Protein AF-A0A376M2U6-F1 (afdb_monomer)

Radius of gyration: 15.65 Å; Cα contacts (8 Å, |Δi|>4): 178; chains: 1; bounding box: 46×41×31 Å

Organism: Escherichia coli (NCBI:txid562)

Secondary structure (DSSP, 8-state):
--------S--TTPPPSSHHHHHHHHT-TTEEEEEEEEES--SSSS-S-EEEEEEEE-EEETTEEE--EEEPPPEE--HHHHHHHHHHHHH-TTS-EEEEEE-HHHHHHHHTT----GGGG--PPPP-

Mean predicted aligned error: 9.22 Å

Solvent-accessible surface area (backbone atoms only — not comparable to full-atom values): 7752 Å² total; per-residue (Å²): 133,88,84,76,80,82,69,75,93,62,61,94,32,62,64,64,93,42,72,67,58,41,49,56,62,68,56,34,88,46,44,64,36,37,38,40,38,36,27,56,76,93,79,66,86,64,81,74,36,45,27,39,41,37,39,30,27,60,46,77,53,95,94,38,81,45,70,56,74,48,54,43,42,72,38,68,49,44,76,67,56,51,52,49,59,66,42,50,64,74,70,32,78,90,37,55,73,44,48,30,72,30,54,55,70,57,39,49,34,55,73,72,69,48,91,72,67,73,74,72,71,67,54,68,56,75,86,131

pLDDT: mean 76.91, std 17.47, range [33.5, 94.44]

Nearest PDB structures (foldseek):
  8igd-assembly1_A  TM=4.213E-01  e=6.889E-01  Arabidopsis thaliana
  8s9i-assembly1_A  TM=2.454E-01  e=1.499E+00  Tequatrovirus
  6njs-assembly1_A  TM=2.752E-01  e=1.943E+00  Homo sapiens
  5ux0-assembly2_D  TM=2.341E-01  e=1.943E+00  Marinitoga piezophila
  2z6k-assembly1_A  TM=3.043E-01  e=5.478E+00  Homo sapiens

Foldseek 3Di:
DDPDDPDPPPDQQEDDPDLVVVLCVLQDPQFQAKEKEWEDDPPDDQPDIKIWMWTFGWDADPNDTDTDIGIRAIDRDDPVVVVSLVCSCVSHVPHHYAYAYDYPVRVVCVNVVHDDDPVNRPDGDDDD

Structure (mmCIF, N/CA/C/O backbone):
data_AF-A0A376M2U6-F1
#
_entry.id   AF-A0A376M2U6-F1
#
loop_
_atom_site.group_PDB
_atom_site.id
_atom_site.type_symbol
_atom_site.label_atom_id
_atom_site.label_alt_id
_atom_site.label_comp_id
_atom_site.label_asym_id
_atom_site.label_entity_id
_atom_site.label_seq_id
_atom_site.pdbx_PDB_ins_code
_atom_site.Cartn_x
_atom_site.Cartn_y
_atom_site.Cartn_z
_atom_site.occupancy
_atom_site.B_iso_or_equiv
_atom_site.auth_seq_id
_atom_site.auth_comp_id
_atom_site.auth_asym_id
_atom_site.auth_atom_id
_atom_site.pdbx_PDB_model_num
ATOM 1 N N . MET A 1 1 ? -28.945 27.676 1.640 1.00 33.50 1 MET A N 1
ATOM 2 C CA . MET A 1 1 ? -27.515 27.669 2.020 1.00 33.50 1 MET A CA 1
ATOM 3 C C . MET A 1 1 ? -26.798 2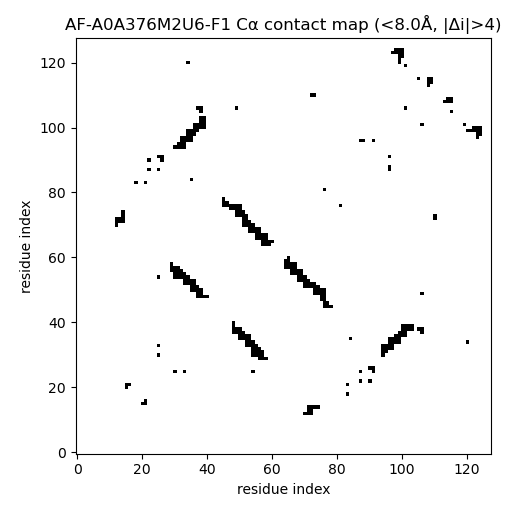6.708 1.088 1.00 33.50 1 MET A C 1
ATOM 5 O O . MET A 1 1 ? -27.065 25.517 1.146 1.00 33.50 1 MET A O 1
ATOM 9 N N . ASN A 1 2 ? -25.979 27.228 0.171 1.00 38.69 2 ASN A N 1
ATOM 10 C CA . ASN A 1 2 ? -25.240 26.421 -0.803 1.00 38.69 2 ASN A CA 1
ATOM 11 C C . ASN A 1 2 ? -24.005 25.825 -0.122 1.00 38.69 2 ASN A C 1
ATOM 13 O O . ASN A 1 2 ? -22.983 26.491 0.020 1.00 38.69 2 ASN A O 1
ATOM 17 N N . GLY A 1 3 ? -24.123 24.582 0.341 1.00 39.34 3 GLY A N 1
ATOM 18 C CA . GLY A 1 3 ? -23.020 23.823 0.920 1.00 39.34 3 GLY A CA 1
ATOM 19 C C . GLY A 1 3 ? -22.066 23.328 -0.162 1.00 39.34 3 GLY A C 1
ATOM 20 O O . GLY A 1 3 ? -22.118 22.165 -0.541 1.00 39.34 3 GLY A O 1
ATOM 21 N N . SER A 1 4 ? -21.193 24.198 -0.669 1.00 42.84 4 SER A N 1
ATOM 22 C CA . SER A 1 4 ? -20.026 23.758 -1.435 1.00 42.84 4 SER A CA 1
ATOM 23 C C . SER A 1 4 ? -18.830 23.663 -0.492 1.00 42.84 4 SER A C 1
ATOM 25 O O . SER A 1 4 ? -18.180 24.666 -0.192 1.00 42.84 4 SER A O 1
ATOM 27 N N . VAL A 1 5 ? -18.533 22.454 -0.020 1.00 39.88 5 VAL A N 1
ATOM 28 C CA . VAL A 1 5 ? -17.240 22.166 0.604 1.00 39.88 5 VAL A CA 1
ATOM 29 C C . VAL A 1 5 ? -16.213 22.110 -0.523 1.00 39.88 5 VAL A C 1
ATOM 31 O O . VAL A 1 5 ? -16.239 21.202 -1.353 1.00 39.88 5 VAL A O 1
ATOM 34 N N . ARG A 1 6 ? -15.322 23.105 -0.590 1.00 36.41 6 ARG A N 1
ATOM 35 C CA . ARG A 1 6 ? -14.140 23.038 -1.455 1.00 36.41 6 ARG A CA 1
ATOM 36 C C . ARG A 1 6 ? -13.165 22.033 -0.846 1.00 36.41 6 ARG A C 1
ATOM 38 O O . ARG A 1 6 ? -12.325 22.401 -0.032 1.00 36.41 6 ARG A O 1
ATOM 45 N N . TYR A 1 7 ? -13.285 20.766 -1.229 1.00 34.72 7 TYR A N 1
ATOM 46 C CA . TYR A 1 7 ? -12.170 19.838 -1.082 1.00 34.72 7 TYR A CA 1
ATOM 47 C C . TYR A 1 7 ? -11.033 20.318 -1.999 1.00 34.72 7 TYR A C 1
ATOM 49 O O . TYR A 1 7 ? -11.314 20.738 -3.127 1.00 34.72 7 TYR A O 1
ATOM 57 N N . PRO A 1 8 ? -9.762 20.297 -1.558 1.00 39.41 8 PRO A N 1
ATOM 58 C CA . PRO A 1 8 ? -8.653 20.476 -2.481 1.00 39.41 8 PRO A CA 1
ATOM 59 C C . PRO A 1 8 ? -8.805 19.455 -3.613 1.00 39.41 8 PRO A C 1
ATOM 61 O O . PRO A 1 8 ? -9.077 18.285 -3.352 1.00 39.41 8 PRO A O 1
ATOM 64 N N . LEU A 1 9 ? -8.651 19.909 -4.857 1.00 34.69 9 LEU A N 1
ATOM 65 C CA . LEU A 1 9 ? -8.651 19.094 -6.075 1.00 34.69 9 LEU A CA 1
ATOM 66 C C . LEU A 1 9 ? -7.404 18.185 -6.132 1.00 34.69 9 LEU A C 1
ATOM 68 O O . LEU A 1 9 ? -6.611 18.271 -7.060 1.00 34.69 9 LEU A O 1
ATOM 72 N N . CYS A 1 10 ? -7.200 17.328 -5.136 1.00 37.97 10 CYS A N 1
ATOM 73 C CA . CYS A 1 10 ? -6.479 16.075 -5.324 1.00 37.97 10 CYS A CA 1
ATOM 74 C C . CYS A 1 10 ? -7.559 15.036 -5.593 1.00 37.97 10 CYS A C 1
ATOM 76 O O . CYS A 1 10 ? -8.476 14.878 -4.780 1.00 37.97 10 CYS A O 1
ATOM 78 N N . ARG A 1 11 ? -7.521 14.377 -6.754 1.00 40.56 11 ARG A N 1
ATOM 79 C CA . ARG A 1 11 ? -8.467 13.292 -7.013 1.00 40.56 11 ARG A CA 1
ATOM 80 C C . ARG A 1 11 ? -8.231 12.242 -5.922 1.00 40.56 11 ARG A C 1
ATOM 82 O O . ARG A 1 11 ? -7.072 11.995 -5.585 1.00 40.56 11 ARG A O 1
ATOM 89 N N . PRO A 1 12 ? -9.278 11.659 -5.315 1.00 41.12 12 PRO A N 1
ATOM 90 C CA . PRO A 1 12 ? -9.092 10.589 -4.348 1.00 41.12 12 PRO A CA 1
ATOM 91 C C . PRO A 1 12 ? -8.199 9.514 -4.975 1.00 41.12 12 PRO A C 1
ATOM 93 O O . PRO A 1 12 ? -8.565 8.924 -5.988 1.00 41.12 12 PRO A O 1
ATOM 96 N N . GLY A 1 13 ? -7.007 9.334 -4.409 1.00 53.84 13 GLY A N 1
ATOM 97 C CA . GLY A 1 13 ? -5.981 8.454 -4.951 1.00 53.84 13 GLY A CA 1
ATOM 98 C C . GLY A 1 13 ? -4.675 9.158 -5.306 1.00 53.84 13 GLY A C 1
ATOM 99 O O . GLY A 1 13 ? -3.653 8.527 -5.135 1.00 53.84 13 GLY A O 1
ATOM 100 N N . ASP A 1 14 ? -4.623 10.422 -5.726 1.00 66.38 14 ASP A N 1
ATOM 101 C CA . ASP A 1 14 ? -3.353 10.997 -6.213 1.00 66.38 14 ASP A CA 1
ATOM 102 C C . ASP A 1 14 ? -2.218 10.906 -5.172 1.00 66.38 14 ASP A C 1
ATOM 104 O O . ASP A 1 14 ? -2.423 11.104 -3.968 1.00 66.38 14 ASP A O 1
ATOM 108 N N . TRP A 1 15 ? -1.009 10.580 -5.643 1.00 80.75 15 TRP A N 1
ATOM 109 C CA . TRP A 1 15 ? 0.165 10.520 -4.777 1.00 80.75 15 TRP A CA 1
ATOM 110 C C . TRP A 1 15 ? 0.416 11.894 -4.142 1.00 80.75 15 TRP A C 1
ATOM 112 O O . TRP A 1 15 ? 0.317 12.906 -4.843 1.00 80.75 15 TRP A O 1
ATOM 122 N N . PRO A 1 16 ? 0.745 11.973 -2.841 1.00 87.44 16 PRO A N 1
ATOM 123 C CA . PRO A 1 16 ? 0.973 13.254 -2.187 1.00 87.44 16 PRO A CA 1
ATOM 124 C C . PRO A 1 16 ? 2.091 14.041 -2.871 1.00 87.44 16 PRO A C 1
ATOM 126 O O . PRO A 1 16 ? 3.136 13.486 -3.194 1.00 87.44 16 PRO A O 1
ATOM 129 N N . VAL A 1 17 ? 1.876 15.344 -3.067 1.00 86.06 17 VAL A N 1
ATOM 130 C CA . VAL A 1 17 ? 2.843 16.232 -3.742 1.00 86.06 17 VAL A CA 1
ATOM 131 C C . VAL A 1 17 ? 4.066 16.515 -2.864 1.00 86.06 17 VAL A C 1
ATOM 133 O O . VAL A 1 17 ? 5.128 16.841 -3.379 1.00 86.06 17 VAL A O 1
ATOM 136 N N . THR A 1 18 ? 3.929 16.399 -1.539 1.00 88.62 18 THR A N 1
ATOM 137 C CA . THR A 1 18 ? 5.009 16.663 -0.581 1.00 88.62 18 THR A CA 1
ATOM 138 C C . THR A 1 18 ? 5.160 15.532 0.427 1.00 88.62 18 THR A C 1
ATOM 140 O O . THR A 1 18 ? 4.187 14.865 0.799 1.00 88.62 18 THR A O 1
ATOM 143 N N . GLN A 1 19 ? 6.382 15.379 0.938 1.00 87.94 19 GLN A N 1
ATOM 144 C CA . GLN A 1 19 ? 6.701 14.437 2.008 1.00 87.94 19 GLN A CA 1
ATOM 145 C C . GLN A 1 19 ? 5.859 14.690 3.268 1.00 87.94 19 GLN A C 1
ATOM 147 O O . GLN A 1 19 ? 5.399 13.751 3.906 1.00 87.94 19 GLN A O 1
ATOM 152 N N . GLU A 1 20 ? 5.594 15.949 3.614 1.00 88.94 20 GLU A N 1
ATOM 153 C CA . GLU A 1 20 ? 4.769 16.322 4.773 1.00 88.94 20 GLU A CA 1
ATOM 154 C C . GLU A 1 20 ? 3.314 15.862 4.612 1.00 88.94 20 GLU A C 1
ATOM 156 O O . GLU A 1 20 ? 2.708 15.338 5.551 1.00 88.94 20 GLU A O 1
ATOM 161 N N . ALA A 1 21 ? 2.749 16.020 3.410 1.00 90.19 21 ALA A N 1
ATOM 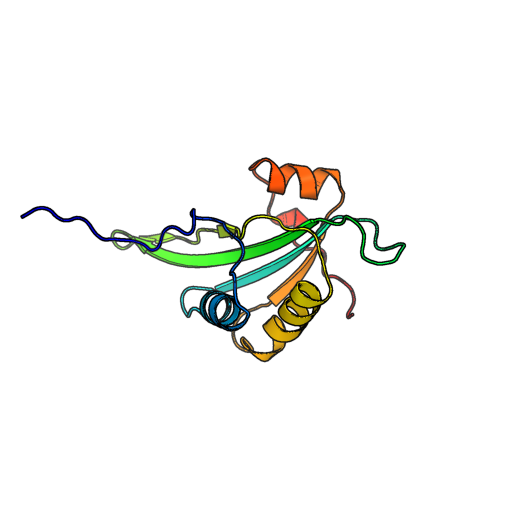162 C CA . ALA A 1 21 ? 1.408 15.541 3.101 1.00 90.19 21 ALA A CA 1
ATOM 163 C C . ALA A 1 21 ? 1.342 14.010 3.162 1.00 90.19 21 ALA A C 1
ATOM 165 O O . ALA A 1 21 ? 0.372 13.466 3.694 1.00 90.19 21 ALA A O 1
ATOM 166 N N . PHE A 1 22 ? 2.386 13.333 2.679 1.00 90.62 22 PHE A N 1
ATOM 167 C CA . PHE A 1 22 ? 2.538 11.889 2.814 1.00 90.62 22 PHE A CA 1
ATOM 168 C C . PHE A 1 22 ? 2.599 11.467 4.289 1.00 90.62 22 PHE A C 1
ATOM 170 O O . PHE A 1 22 ? 1.769 10.667 4.714 1.00 90.62 22 PHE A O 1
ATOM 177 N N . CYS A 1 23 ? 3.472 12.068 5.105 1.00 88.44 23 CYS A N 1
ATOM 178 C CA . CYS A 1 23 ? 3.558 11.800 6.545 1.00 88.44 23 CYS A CA 1
ATOM 179 C C . CYS A 1 23 ? 2.205 11.948 7.241 1.00 88.44 23 CYS A C 1
ATOM 181 O O . CYS A 1 23 ? 1.803 11.074 7.999 1.00 88.44 23 CYS A O 1
ATOM 183 N N . ARG A 1 24 ? 1.462 13.022 6.950 1.00 89.19 24 ARG A N 1
ATOM 184 C CA . ARG A 1 24 ? 0.142 13.253 7.550 1.00 89.19 24 ARG A CA 1
ATOM 185 C C . ARG A 1 24 ? -0.862 12.145 7.219 1.00 89.19 24 ARG A C 1
ATOM 187 O O . ARG A 1 24 ? -1.695 11.814 8.057 1.00 89.19 24 ARG A O 1
ATOM 194 N N . ILE A 1 25 ? -0.802 11.591 6.008 1.00 90.44 25 ILE A N 1
ATOM 195 C CA . ILE A 1 25 ? -1.663 10.477 5.590 1.00 90.44 25 ILE A CA 1
ATOM 196 C C . ILE A 1 25 ? -1.277 9.194 6.331 1.00 90.44 25 ILE A C 1
ATOM 198 O O . ILE A 1 25 ? -2.156 8.496 6.830 1.00 90.44 25 ILE A O 1
ATOM 202 N N . ILE A 1 26 ? 0.021 8.898 6.415 1.00 90.44 26 ILE A N 1
ATOM 203 C CA . ILE A 1 26 ? 0.567 7.693 7.052 1.00 90.44 26 ILE A CA 1
ATOM 204 C C . ILE A 1 26 ? 0.330 7.696 8.568 1.00 90.44 26 ILE A C 1
ATOM 206 O O . ILE A 1 26 ? -0.131 6.698 9.116 1.00 90.44 26 ILE A O 1
ATOM 210 N N . SER A 1 27 ? 0.553 8.828 9.232 1.00 88.62 27 SER A N 1
ATOM 211 C CA . SER A 1 27 ? 0.405 8.987 10.684 1.00 88.62 27 SER A CA 1
ATOM 212 C C . SER A 1 27 ? -1.041 9.216 11.144 1.00 88.62 27 SER A C 1
ATOM 214 O O . SER A 1 27 ? -1.269 9.595 12.292 1.00 88.62 27 SER A O 1
ATOM 216 N N . SER A 1 28 ? -2.037 9.042 10.271 1.00 89.88 28 SER A N 1
ATOM 217 C CA . SER A 1 28 ? -3.440 9.176 10.667 1.00 89.88 28 SER A CA 1
ATOM 218 C C . SER A 1 28 ? -3.807 8.126 11.720 1.00 89.88 28 SER A C 1
ATOM 220 O O . SER A 1 28 ? -3.608 6.936 11.492 1.00 89.88 28 SER A O 1
ATOM 222 N N . GLY A 1 29 ? -4.415 8.553 12.833 1.00 87.19 29 GLY A N 1
ATOM 223 C CA . GLY A 1 29 ? -4.892 7.647 13.891 1.00 87.19 29 GLY A CA 1
ATOM 224 C C . GLY A 1 29 ? -6.006 6.687 13.454 1.00 87.19 29 GLY A C 1
ATOM 225 O O . GLY A 1 29 ? -6.312 5.734 14.163 1.00 87.19 29 GLY A O 1
ATOM 226 N N . GLU A 1 30 ? -6.588 6.907 12.273 1.00 90.62 30 GLU A N 1
ATOM 227 C CA . GLU A 1 30 ? -7.546 5.985 11.659 1.00 90.62 30 GLU A CA 1
ATOM 228 C C . GLU A 1 30 ? -6.849 4.751 11.065 1.00 90.62 30 GLU A C 1
ATOM 230 O O . GLU A 1 30 ? -7.486 3.712 10.890 1.00 90.62 30 GLU A O 1
ATOM 235 N N . ASN A 1 31 ? -5.560 4.849 10.721 1.00 92.81 31 ASN A N 1
ATOM 236 C CA . ASN A 1 31 ? -4.804 3.758 10.117 1.00 92.81 31 ASN A CA 1
ATOM 237 C C . ASN A 1 31 ? -4.498 2.679 11.164 1.00 92.81 31 ASN A C 1
ATOM 239 O O . ASN A 1 31 ? -3.967 2.960 12.234 1.00 92.81 31 ASN A O 1
ATOM 243 N N . VAL A 1 32 ? -4.792 1.425 10.824 1.00 93.12 32 VAL A N 1
ATOM 244 C CA . VAL A 1 32 ? -4.534 0.257 11.684 1.00 93.12 32 VAL A CA 1
ATOM 245 C C . VAL A 1 32 ? -3.523 -0.724 11.090 1.00 93.12 32 VAL A C 1
ATOM 247 O O . VAL A 1 32 ? -3.067 -1.619 11.793 1.00 93.12 32 VAL A O 1
ATOM 250 N N . ASP A 1 33 ? -3.206 -0.600 9.800 1.00 91.81 33 ASP A N 1
ATOM 251 C CA . ASP A 1 33 ? -2.186 -1.385 9.092 1.00 91.81 33 ASP A CA 1
ATOM 252 C C . ASP A 1 33 ? -1.829 -0.665 7.784 1.00 91.81 33 ASP A C 1
ATOM 254 O O . ASP A 1 33 ? -2.711 -0.145 7.087 1.00 91.81 33 ASP A O 1
ATOM 258 N N . ILE A 1 34 ? -0.540 -0.632 7.458 1.00 92.44 34 ILE A N 1
ATOM 259 C CA . ILE A 1 34 ? 0.006 0.041 6.279 1.00 92.44 34 ILE A CA 1
ATOM 260 C C . ILE A 1 34 ? 0.786 -0.980 5.460 1.00 92.44 34 ILE A C 1
ATOM 262 O O . ILE A 1 34 ? 1.699 -1.633 5.963 1.00 92.44 34 ILE A O 1
ATOM 266 N N . ILE A 1 35 ? 0.448 -1.100 4.178 1.00 91.75 35 ILE A N 1
ATOM 267 C CA . ILE A 1 35 ? 1.131 -1.995 3.246 1.00 91.75 35 ILE A CA 1
ATOM 268 C C . ILE A 1 35 ? 1.801 -1.154 2.170 1.00 91.75 35 ILE A C 1
ATOM 270 O O . ILE A 1 35 ? 1.133 -0.523 1.355 1.00 91.75 35 ILE A O 1
ATOM 274 N N . LEU A 1 36 ? 3.125 -1.182 2.156 1.00 90.75 36 LEU A N 1
ATOM 275 C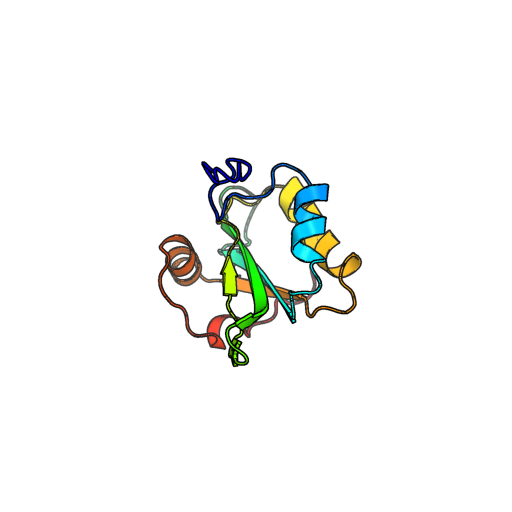 CA . LEU A 1 36 ? 3.954 -0.665 1.078 1.00 90.75 36 LEU A CA 1
ATOM 276 C C . LEU A 1 36 ? 4.163 -1.799 0.077 1.00 90.75 36 LEU A C 1
ATOM 278 O O . LEU A 1 36 ? 4.630 -2.874 0.459 1.00 90.75 36 LEU A O 1
ATOM 282 N N . TRP A 1 37 ? 3.807 -1.592 -1.187 1.00 88.62 37 TRP A N 1
ATOM 283 C CA . TRP A 1 37 ? 3.994 -2.605 -2.223 1.00 88.62 37 TRP A CA 1
ATOM 284 C C . TRP A 1 37 ? 4.817 -2.069 -3.389 1.00 88.62 37 TRP A C 1
ATOM 286 O O . TRP A 1 37 ? 4.779 -0.878 -3.698 1.00 88.62 37 TRP A O 1
ATOM 296 N N . HIS A 1 38 ? 5.549 -2.968 -4.040 1.00 84.81 38 HIS A N 1
ATOM 297 C CA . HIS A 1 38 ? 6.283 -2.706 -5.277 1.00 84.81 38 HIS A CA 1
ATOM 298 C C . HIS A 1 38 ? 6.110 -3.880 -6.255 1.00 84.81 38 HIS A C 1
ATOM 300 O O . HIS A 1 38 ? 5.923 -5.023 -5.827 1.00 84.81 38 HIS A O 1
ATOM 306 N N . GLY A 1 39 ? 6.117 -3.601 -7.559 1.00 75.19 39 GLY A N 1
ATOM 307 C CA . GLY A 1 39 ? 6.063 -4.609 -8.624 1.00 75.19 39 GLY A CA 1
ATOM 308 C C . GLY A 1 39 ? 7.458 -5.007 -9.117 1.00 75.19 39 GLY A C 1
ATOM 309 O O . GLY A 1 39 ? 8.274 -4.132 -9.343 1.00 75.19 39 GLY A O 1
ATOM 310 N N . PHE A 1 40 ? 7.709 -6.308 -9.293 1.00 67.06 40 PHE A N 1
ATOM 311 C CA . PHE A 1 40 ? 8.965 -6.922 -9.788 1.00 67.06 40 PHE A CA 1
ATOM 312 C C . PHE A 1 40 ? 9.345 -6.497 -11.243 1.00 67.06 40 PHE A C 1
ATOM 314 O O . PHE A 1 40 ? 8.408 -6.235 -12.007 1.00 67.06 40 PHE A O 1
ATOM 321 N N . PRO A 1 41 ? 10.630 -6.535 -11.707 1.00 56.75 41 PRO A N 1
ATOM 322 C CA . PRO A 1 41 ? 11.829 -7.132 -11.099 1.00 56.75 41 PRO A CA 1
ATOM 323 C C . PRO A 1 41 ? 12.860 -6.169 -10.493 1.00 56.75 41 PRO A C 1
ATOM 325 O O . PRO A 1 41 ? 13.426 -5.327 -11.186 1.00 56.75 41 PRO A O 1
ATOM 328 N N . PHE A 1 42 ? 13.262 -6.489 -9.255 1.00 50.88 42 PHE A N 1
ATOM 329 C CA . PHE A 1 42 ? 14.331 -5.870 -8.448 1.00 50.88 42 PHE A CA 1
ATOM 330 C C . PHE A 1 42 ? 15.751 -5.970 -9.074 1.00 50.88 42 PHE A C 1
ATOM 332 O O . PHE A 1 42 ? 16.765 -5.804 -8.402 1.00 50.88 42 PHE A O 1
ATOM 339 N N . ALA A 1 43 ? 15.866 -6.281 -10.366 1.00 48.03 43 ALA A N 1
ATOM 340 C CA . ALA A 1 43 ? 17.123 -6.448 -11.085 1.00 48.03 43 ALA A CA 1
ATOM 341 C C . ALA A 1 43 ? 17.430 -5.216 -11.957 1.00 48.03 43 ALA A C 1
ATOM 343 O O . ALA A 1 43 ? 17.353 -5.283 -13.181 1.00 48.03 43 ALA A O 1
ATOM 344 N N . GLY A 1 44 ? 17.802 -4.093 -11.334 1.00 48.12 44 GLY A 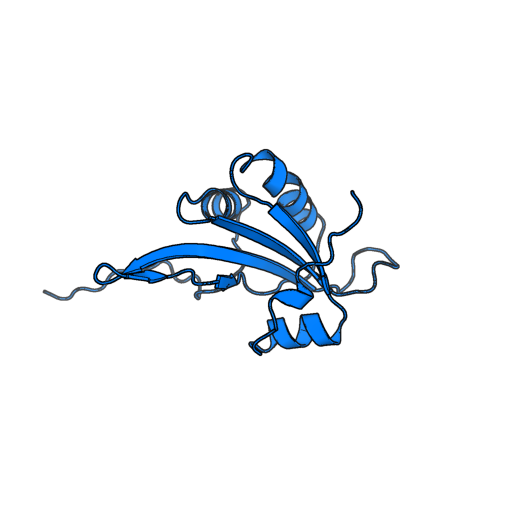N 1
ATOM 345 C CA . GLY A 1 44 ? 18.406 -2.957 -12.042 1.00 48.12 44 GLY A CA 1
ATOM 346 C C . GLY A 1 44 ? 17.924 -1.578 -11.598 1.00 48.12 44 GLY A C 1
ATOM 347 O O . GLY A 1 44 ? 16.872 -1.426 -10.991 1.00 48.12 44 GLY A O 1
ATOM 348 N N . THR A 1 45 ? 18.738 -0.566 -11.905 1.00 50.66 45 THR A N 1
ATOM 349 C CA . THR A 1 45 ? 18.572 0.863 -11.595 1.00 50.66 45 THR A CA 1
ATOM 350 C C . THR A 1 45 ? 17.154 1.373 -11.875 1.00 50.66 45 THR A C 1
ATOM 352 O O . THR A 1 45 ? 16.871 1.745 -13.010 1.00 50.66 45 THR A O 1
ATOM 355 N N . HIS A 1 46 ? 16.301 1.388 -10.838 1.00 51.53 46 HIS A N 1
ATOM 356 C CA . HIS A 1 46 ? 15.061 2.158 -10.571 1.00 51.53 46 HIS A CA 1
ATOM 357 C C . HIS A 1 46 ? 14.078 2.482 -11.723 1.00 51.53 46 HIS A C 1
ATOM 359 O O . HIS A 1 46 ? 13.130 3.241 -11.537 1.00 51.53 46 HIS A O 1
ATOM 365 N N . SER A 1 47 ? 14.264 1.961 -12.929 1.00 51.28 47 SER A N 1
ATOM 366 C CA . SER A 1 47 ? 13.604 2.464 -14.131 1.00 51.28 47 SER A CA 1
ATOM 367 C C . SER A 1 47 ? 12.405 1.596 -14.490 1.00 51.28 47 SER A C 1
ATOM 369 O O . SER A 1 47 ? 12.480 0.700 -15.321 1.00 51.28 47 SER A O 1
ATOM 371 N N . GLY A 1 48 ? 11.258 1.909 -13.880 1.00 58.28 48 GLY A N 1
ATOM 372 C CA . GLY A 1 48 ? 9.949 1.517 -14.418 1.00 58.28 48 GLY A CA 1
ATOM 373 C C . GLY A 1 48 ? 9.045 0.682 -13.516 1.00 58.28 48 GLY A C 1
ATOM 374 O O . GLY A 1 48 ? 7.928 0.383 -13.934 1.00 58.28 48 GLY A O 1
ATOM 375 N N . GLU A 1 49 ? 9.463 0.343 -12.297 1.00 73.38 49 GLU A N 1
ATOM 376 C CA . GLU A 1 49 ? 8.599 -0.373 -11.353 1.00 73.38 49 GLU A CA 1
ATOM 377 C C . 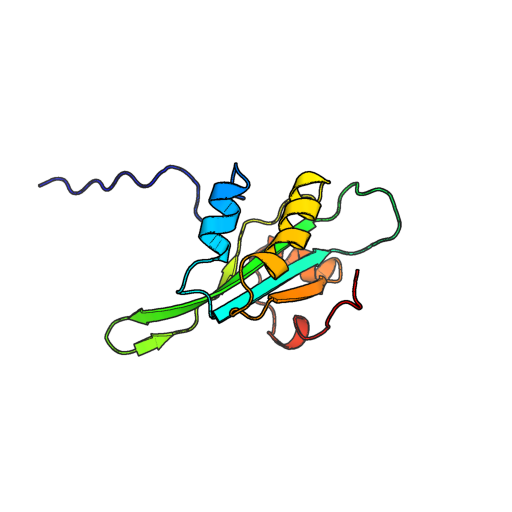GLU A 1 49 ? 7.495 0.536 -10.802 1.00 73.38 49 GLU A C 1
ATOM 379 O O . GLU A 1 49 ? 7.740 1.698 -10.466 1.00 73.38 49 GLU A O 1
ATOM 384 N N . TYR A 1 50 ? 6.277 0.002 -10.679 1.00 81.19 50 TYR A N 1
ATOM 385 C CA . TYR A 1 50 ? 5.200 0.667 -9.949 1.00 81.19 50 TYR A CA 1
ATOM 386 C C . TYR A 1 50 ? 5.267 0.304 -8.468 1.00 81.19 50 TYR A C 1
ATOM 388 O O . TYR A 1 50 ? 5.441 -0.862 -8.109 1.00 81.19 50 TYR A O 1
ATOM 396 N N . CYS A 1 51 ? 5.071 1.298 -7.614 1.00 86.06 51 CYS A N 1
ATOM 397 C CA . CYS A 1 51 ? 4.892 1.135 -6.184 1.00 86.06 51 CYS A CA 1
ATOM 398 C C . CYS A 1 51 ? 3.595 1.801 -5.723 1.00 86.06 51 CYS A C 1
ATOM 400 O O . CYS A 1 51 ? 2.992 2.616 -6.428 1.00 86.06 51 CYS A O 1
ATOM 402 N N . GLY A 1 52 ? 3.156 1.444 -4.523 1.00 90.00 52 GLY A N 1
ATOM 403 C CA . GLY A 1 52 ? 1.968 2.030 -3.935 1.00 90.00 52 GLY A CA 1
ATOM 404 C C . GLY A 1 52 ? 1.856 1.779 -2.442 1.00 90.00 52 GLY A C 1
ATOM 405 O O . GLY A 1 52 ? 2.644 1.047 -1.839 1.00 90.00 52 GLY A O 1
ATOM 406 N N . VAL A 1 53 ? 0.845 2.406 -1.848 1.00 91.69 53 VAL A N 1
ATOM 407 C CA . VAL A 1 53 ? 0.539 2.285 -0.422 1.00 91.69 53 VAL A CA 1
ATOM 408 C C . VAL A 1 53 ? -0.922 1.915 -0.259 1.00 91.69 53 VAL A C 1
ATOM 410 O O . VAL A 1 53 ? -1.795 2.578 -0.818 1.00 91.69 53 VAL A O 1
ATOM 413 N N . LEU A 1 54 ? -1.180 0.877 0.529 1.00 92.06 54 LEU A N 1
ATOM 414 C CA . LEU A 1 54 ? -2.510 0.526 1.003 1.00 92.06 54 LEU A CA 1
ATOM 415 C C . LEU A 1 54 ? -2.614 0.879 2.486 1.00 92.06 54 LEU A C 1
ATOM 417 O O . LEU A 1 54 ? -1.745 0.526 3.283 1.00 92.06 54 LEU A O 1
ATOM 421 N N . LEU A 1 55 ? -3.696 1.556 2.846 1.00 92.00 55 LEU A N 1
ATOM 422 C CA . LEU A 1 55 ? -4.005 2.018 4.190 1.00 92.00 55 LEU A CA 1
ATOM 423 C C . LEU A 1 55 ? -5.278 1.324 4.636 1.00 92.00 55 LEU A C 1
ATOM 425 O O . LEU A 1 55 ? -6.370 1.629 4.149 1.00 92.00 55 LEU A O 1
ATOM 429 N N . ARG A 1 56 ? -5.152 0.379 5.560 1.00 92.50 56 ARG A N 1
ATOM 430 C CA . ARG A 1 56 ? -6.321 -0.185 6.219 1.00 92.50 56 ARG A CA 1
ATOM 431 C C . ARG A 1 56 ? -6.716 0.757 7.343 1.00 92.50 56 ARG A C 1
ATOM 433 O O . ARG A 1 56 ? -5.940 0.964 8.271 1.00 92.50 56 ARG A O 1
ATOM 440 N N . GLN A 1 57 ? -7.918 1.309 7.262 1.00 92.75 57 GLN A N 1
ATOM 441 C CA . GLN A 1 57 ? -8.430 2.267 8.237 1.00 92.75 57 GLN A CA 1
ATOM 442 C C . GLN A 1 57 ? -9.549 1.655 9.057 1.00 92.75 57 GLN A C 1
ATOM 444 O O . GLN A 1 57 ? -10.330 0.884 8.517 1.00 92.75 57 GLN A O 1
ATOM 449 N N . LYS A 1 58 ? -9.660 1.998 10.337 1.00 93.31 58 LYS A N 1
ATOM 450 C CA . LYS A 1 58 ? -10.841 1.706 11.153 1.00 93.31 58 LYS A CA 1
ATOM 451 C C . LYS A 1 58 ? -11.803 2.880 11.024 1.00 93.31 58 LYS A C 1
ATOM 453 O O . LYS A 1 58 ? -11.416 3.987 11.349 1.00 93.31 58 LYS A O 1
ATOM 458 N N . LYS A 1 59 ? -13.045 2.644 10.593 1.00 92.75 59 LYS A N 1
ATOM 459 C CA . LYS A 1 59 ? -14.095 3.675 10.564 1.00 92.75 59 LYS A CA 1
ATOM 460 C C . LYS A 1 59 ? -15.348 3.196 11.266 1.00 92.75 59 LYS A C 1
ATOM 462 O O . LYS A 1 59 ? -15.756 2.052 11.082 1.00 92.75 59 LYS A O 1
ATOM 467 N N . GLU A 1 60 ? -15.975 4.085 12.022 1.00 94.44 60 GLU A N 1
ATOM 468 C CA . GLU A 1 60 ? -17.300 3.863 12.592 1.00 94.44 60 GLU A CA 1
ATOM 469 C C . GLU A 1 60 ? -18.346 4.602 11.752 1.00 94.44 60 GLU A C 1
ATOM 471 O O . GLU A 1 60 ? -18.268 5.815 11.564 1.00 94.44 60 GLU A O 1
ATOM 476 N N . ILE A 1 61 ? -19.309 3.861 11.206 1.00 91.50 61 ILE A N 1
ATOM 477 C CA . ILE A 1 61 ? -20.420 4.400 1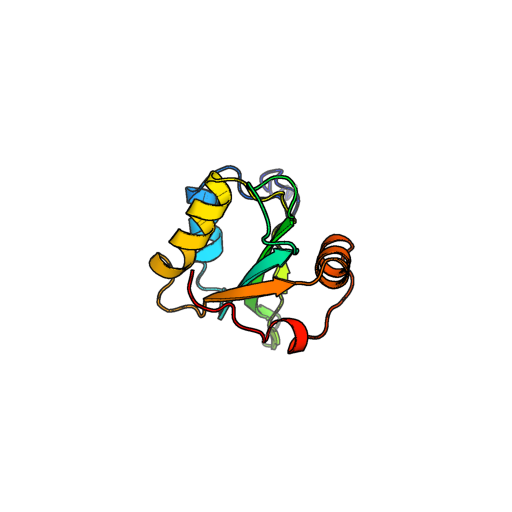0.418 1.00 91.50 61 ILE A CA 1
ATOM 478 C C . ILE A 1 61 ? -21.702 3.795 10.974 1.00 91.50 61 ILE A C 1
ATOM 480 O O . ILE A 1 61 ? -21.836 2.574 10.994 1.00 91.50 61 ILE A O 1
ATOM 484 N N . ASN A 1 62 ? -22.644 4.631 11.418 1.00 93.25 62 ASN A N 1
ATOM 485 C CA . ASN A 1 62 ? -23.926 4.188 11.984 1.00 93.25 62 ASN A CA 1
ATOM 486 C C . ASN A 1 62 ? -23.748 3.082 13.049 1.00 93.25 62 ASN A C 1
ATOM 488 O O . ASN A 1 62 ? -24.345 2.010 12.938 1.00 93.25 62 ASN A O 1
ATOM 492 N N . ASN A 1 63 ? -22.861 3.305 14.028 1.00 93.19 63 ASN A N 1
ATOM 493 C CA . ASN A 1 63 ? -22.510 2.352 15.096 1.00 93.19 63 ASN A CA 1
ATOM 494 C C . ASN A 1 63 ? -21.916 1.011 14.617 1.00 93.19 63 ASN A C 1
ATOM 496 O O . ASN A 1 63 ? -21.792 0.068 15.396 1.00 93.19 63 ASN A O 1
ATOM 500 N N . THR A 1 64 ? -21.528 0.908 13.345 1.00 93.06 64 THR A N 1
ATOM 501 C CA . THR A 1 64 ? -20.855 -0.265 12.781 1.00 93.06 64 THR A CA 1
ATOM 502 C C . THR A 1 64 ? -19.399 0.067 12.500 1.00 93.06 64 THR A C 1
ATOM 504 O O . THR A 1 64 ? -19.093 1.023 11.787 1.00 93.06 64 THR A O 1
ATOM 507 N N . ILE A 1 65 ? -18.489 -0.748 13.034 1.00 93.75 65 ILE A N 1
ATOM 508 C CA . ILE A 1 65 ? -17.059 -0.630 12.746 1.00 93.75 65 ILE A CA 1
ATOM 509 C C . ILE A 1 65 ? -16.754 -1.391 11.456 1.00 93.75 65 ILE A C 1
ATOM 511 O O . ILE A 1 65 ? -16.961 -2.601 11.371 1.00 93.75 65 ILE A O 1
ATOM 515 N N . ILE A 1 66 ? -16.213 -0.686 10.468 1.00 91.19 66 ILE A N 1
ATOM 516 C CA . ILE A 1 66 ? -15.704 -1.256 9.221 1.00 91.19 66 ILE A CA 1
ATOM 517 C C . ILE A 1 66 ? -14.207 -0.982 9.079 1.00 91.19 66 ILE A C 1
ATOM 519 O O . ILE A 1 66 ? -13.671 -0.045 9.674 1.00 91.19 66 ILE A O 1
ATOM 523 N N . TYR A 1 67 ? -13.535 -1.795 8.259 1.00 90.38 67 TYR A N 1
ATOM 524 C CA . TYR A 1 67 ? -12.102 -1.660 7.993 1.00 90.38 67 TYR A CA 1
ATOM 525 C C . TYR A 1 67 ? -11.795 -1.450 6.506 1.00 90.38 67 TYR A C 1
ATOM 527 O O . TYR A 1 67 ? -11.246 -2.359 5.873 1.00 90.38 67 TYR A O 1
ATOM 535 N N . PRO A 1 68 ? -12.193 -0.311 5.909 1.00 89.44 68 PRO A N 1
ATOM 536 C CA . PRO A 1 68 ? -11.906 -0.036 4.509 1.00 89.44 68 PRO A CA 1
ATOM 537 C C . PRO A 1 68 ? -10.399 -0.007 4.240 1.00 89.44 68 PRO A C 1
ATOM 539 O O . PRO A 1 68 ? -9.603 0.406 5.085 1.00 89.44 68 PRO A O 1
ATOM 542 N N . VAL A 1 69 ? -10.023 -0.419 3.031 1.00 88.38 69 VAL A N 1
ATOM 543 C CA . VAL A 1 69 ? -8.661 -0.275 2.514 1.00 88.38 69 VAL A CA 1
ATOM 544 C C . VAL A 1 69 ? -8.664 0.850 1.491 1.00 88.38 69 VAL A C 1
ATOM 546 O O . VAL A 1 69 ? -9.364 0.772 0.483 1.00 88.38 69 VAL A O 1
ATOM 549 N N . LEU A 1 70 ? -7.895 1.898 1.763 1.00 87.94 70 LEU A N 1
ATOM 550 C CA . LEU A 1 70 ? -7.639 2.981 0.823 1.00 87.94 70 LEU A CA 1
ATOM 551 C C . LEU A 1 70 ? -6.311 2.723 0.117 1.00 87.94 70 LEU A C 1
ATOM 553 O O . LEU A 1 70 ? -5.346 2.320 0.757 1.00 87.94 70 LEU A O 1
ATOM 557 N N . SER A 1 71 ? -6.253 2.975 -1.186 1.00 86.44 71 SER A N 1
ATOM 558 C CA . SER A 1 71 ? -5.003 2.937 -1.945 1.00 86.44 71 SER A CA 1
ATOM 559 C C . SER A 1 71 ? -4.587 4.355 -2.297 1.00 86.44 71 SER A C 1
ATOM 561 O O . SER A 1 71 ? -5.404 5.128 -2.797 1.00 86.44 71 SER A O 1
ATOM 563 N N . LEU A 1 72 ? -3.309 4.672 -2.101 1.00 88.25 72 LEU A N 1
ATOM 564 C CA . LEU A 1 72 ? -2.680 5.720 -2.897 1.00 88.25 72 LEU A CA 1
ATOM 565 C C . LEU A 1 72 ? -2.533 5.211 -4.334 1.00 88.25 72 LEU A C 1
ATOM 567 O O . LEU A 1 72 ? -2.384 4.008 -4.570 1.00 88.25 72 LEU A O 1
ATOM 571 N N . TYR A 1 73 ? -2.615 6.123 -5.290 1.00 83.06 73 TYR A N 1
ATOM 572 C CA . TYR A 1 73 ? -2.531 5.833 -6.706 1.00 83.06 73 TYR A CA 1
ATOM 573 C C . TYR A 1 73 ? -1.129 5.303 -6.987 1.00 83.06 73 TYR A C 1
ATOM 575 O O . TYR A 1 73 ? -0.151 5.896 -6.518 1.00 83.06 73 TYR A O 1
ATOM 583 N N . PRO A 1 74 ? -1.016 4.190 -7.722 1.00 85.00 74 PRO A N 1
ATOM 584 C CA . PRO A 1 74 ? 0.275 3.624 -8.049 1.00 85.00 74 PRO A CA 1
ATOM 585 C C . PRO A 1 74 ? 1.136 4.621 -8.820 1.00 85.00 74 PRO A C 1
ATOM 587 O O . PRO A 1 74 ? 0.697 5.222 -9.801 1.00 85.00 74 PRO A O 1
ATOM 590 N N . VAL A 1 75 ? 2.387 4.761 -8.414 1.00 84.56 75 VAL A N 1
ATOM 591 C CA . VAL A 1 75 ? 3.356 5.647 -9.060 1.00 84.56 75 VAL A CA 1
ATOM 592 C C . VAL A 1 75 ? 4.586 4.861 -9.455 1.00 84.56 75 VAL A C 1
ATOM 594 O O . VAL A 1 75 ? 4.841 3.784 -8.925 1.00 84.56 75 VAL A O 1
ATOM 597 N N . ARG A 1 76 ? 5.360 5.397 -10.397 1.00 82.00 76 ARG A N 1
ATOM 598 C CA . ARG A 1 76 ? 6.687 4.848 -10.663 1.00 82.00 76 ARG A CA 1
ATOM 599 C C . ARG A 1 76 ? 7.589 5.109 -9.466 1.00 82.00 76 ARG A C 1
ATOM 601 O O . ARG A 1 76 ? 7.563 6.214 -8.924 1.00 82.00 76 ARG A O 1
ATOM 608 N N . MET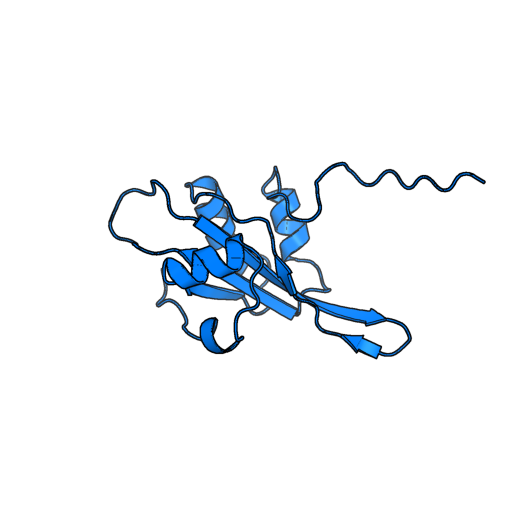 A 1 77 ? 8.366 4.104 -9.085 1.00 82.38 77 MET A N 1
ATOM 609 C CA . MET A 1 77 ? 9.378 4.244 -8.050 1.00 82.38 77 MET A CA 1
ATOM 610 C C . MET A 1 77 ? 10.483 5.195 -8.525 1.00 82.38 77 MET A C 1
ATOM 612 O O . MET A 1 77 ? 10.956 5.102 -9.657 1.00 82.38 77 MET A O 1
ATOM 616 N N . ASP A 1 78 ? 10.885 6.103 -7.643 1.00 83.56 78 ASP A N 1
ATOM 617 C CA . ASP A 1 78 ? 12.058 6.960 -7.779 1.00 83.56 78 ASP A CA 1
ATOM 618 C C . ASP A 1 78 ? 12.733 7.123 -6.408 1.00 83.56 78 ASP A C 1
ATOM 620 O O . ASP A 1 78 ? 12.205 6.676 -5.385 1.00 83.56 78 ASP A O 1
ATOM 624 N N . MET A 1 79 ? 13.906 7.761 -6.385 1.00 83.38 79 MET A N 1
ATOM 625 C CA . MET A 1 79 ? 14.688 7.945 -5.153 1.00 83.38 79 MET A CA 1
ATOM 626 C C . MET A 1 79 ? 13.922 8.720 -4.070 1.00 83.38 79 MET A C 1
ATOM 628 O O . MET A 1 79 ? 14.130 8.490 -2.880 1.00 83.38 79 MET A O 1
ATOM 632 N N . GLU A 1 80 ? 13.033 9.641 -4.459 1.00 87.25 80 GLU A N 1
ATOM 633 C CA . GLU A 1 80 ? 12.223 10.404 -3.508 1.00 87.25 80 GLU A CA 1
ATOM 634 C C . GLU A 1 80 ? 11.219 9.484 -2.800 1.00 87.25 80 GLU A C 1
ATOM 636 O O . GLU A 1 80 ? 11.169 9.438 -1.569 1.00 87.25 80 GLU A O 1
ATOM 641 N N . LYS A 1 81 ? 10.463 8.693 -3.567 1.00 86.56 81 LYS A N 1
ATOM 642 C CA . LYS A 1 81 ? 9.455 7.760 -3.042 1.00 86.56 81 LYS A CA 1
ATOM 643 C C . LYS A 1 81 ? 10.076 6.635 -2.228 1.00 86.56 81 LYS A C 1
ATOM 645 O O . LYS A 1 81 ? 9.510 6.241 -1.207 1.00 86.56 81 LYS A O 1
ATOM 650 N N . GLU A 1 82 ? 11.246 6.154 -2.634 1.00 85.19 82 GLU A N 1
ATOM 651 C CA . GLU A 1 82 ? 12.027 5.205 -1.845 1.00 85.19 82 GLU A CA 1
ATOM 652 C C . GLU A 1 82 ? 12.387 5.799 -0.475 1.00 85.19 82 GLU A C 1
ATOM 654 O O . GLU A 1 82 ? 12.123 5.181 0.561 1.00 85.19 82 GLU A O 1
ATOM 659 N N . GLY A 1 83 ? 12.886 7.041 -0.447 1.00 87.31 83 GLY A N 1
ATOM 660 C CA . GLY A 1 83 ? 13.150 7.768 0.795 1.00 87.31 83 GLY A CA 1
ATOM 661 C C . GLY A 1 83 ? 11.909 7.892 1.683 1.00 87.31 83 GLY A C 1
ATOM 662 O O . GLY A 1 83 ? 11.987 7.715 2.904 1.00 87.31 83 GLY A O 1
ATOM 663 N N . TRP A 1 84 ? 10.738 8.118 1.083 1.00 89.75 84 TRP A N 1
ATOM 664 C CA . TRP A 1 84 ? 9.475 8.177 1.819 1.00 89.75 84 TRP A CA 1
ATOM 665 C C . TRP A 1 84 ? 9.104 6.819 2.423 1.00 89.75 84 TRP A C 1
ATOM 667 O O . TRP A 1 84 ? 8.726 6.766 3.592 1.00 89.75 84 TRP A O 1
ATOM 677 N N . PHE A 1 85 ? 9.263 5.717 1.683 1.00 87.69 85 PHE A N 1
ATOM 678 C CA . PHE A 1 85 ? 8.982 4.357 2.167 1.00 87.69 85 PHE A CA 1
ATOM 679 C C . PHE A 1 85 ? 9.864 3.978 3.357 1.00 87.69 85 PHE A C 1
ATOM 681 O O . PHE A 1 85 ? 9.365 3.440 4.348 1.00 87.69 85 PHE A O 1
ATOM 688 N N . GLN A 1 86 ? 11.151 4.324 3.301 1.00 85.06 86 GLN A N 1
ATOM 689 C CA . GLN A 1 86 ? 12.087 4.096 4.405 1.00 85.06 86 GLN A CA 1
ATOM 690 C C . GLN A 1 86 ? 11.718 4.905 5.659 1.00 85.06 86 GLN A C 1
ATOM 692 O O . GLN A 1 86 ? 11.931 4.460 6.791 1.00 85.06 86 GLN A O 1
ATOM 697 N N . MET A 1 87 ? 11.128 6.088 5.481 1.00 87.25 87 MET A N 1
ATOM 698 C CA . MET A 1 87 ? 10.671 6.929 6.585 1.00 87.25 87 MET A CA 1
ATOM 699 C C . MET A 1 87 ? 9.397 6.400 7.257 1.00 87.25 87 MET A C 1
ATOM 701 O O . MET A 1 87 ? 9.276 6.562 8.470 1.00 87.25 87 MET A O 1
ATOM 705 N N . VAL A 1 88 ? 8.472 5.756 6.530 1.00 86.44 88 VAL A N 1
ATOM 706 C CA . VAL A 1 88 ? 7.175 5.289 7.077 1.00 86.44 88 VAL A CA 1
ATOM 707 C C . VAL A 1 88 ? 7.348 4.498 8.377 1.00 86.44 88 VAL A C 1
ATOM 709 O O . VAL A 1 88 ? 6.657 4.759 9.359 1.00 86.44 88 VAL A O 1
ATOM 712 N N . ARG A 1 89 ? 8.326 3.584 8.422 1.00 75.00 89 ARG A N 1
ATOM 713 C CA . ARG A 1 89 ? 8.613 2.772 9.618 1.00 75.00 89 ARG A CA 1
ATOM 714 C C . ARG A 1 89 ? 9.084 3.594 10.821 1.00 75.00 89 ARG A C 1
ATOM 716 O O . ARG A 1 89 ? 8.893 3.168 11.951 1.00 75.00 89 ARG A O 1
ATOM 723 N N . LYS A 1 90 ? 9.706 4.754 10.593 1.00 81.69 90 LYS A N 1
ATOM 724 C CA . LYS A 1 90 ? 10.232 5.632 11.651 1.00 81.69 90 LYS A CA 1
ATOM 725 C C . LYS A 1 90 ? 9.154 6.540 12.245 1.00 81.69 90 LYS A C 1
ATOM 727 O O . LYS A 1 90 ? 9.227 6.866 13.422 1.00 81.69 90 LYS A O 1
ATOM 732 N N . ILE A 1 91 ? 8.177 6.959 11.439 1.00 82.06 91 ILE A N 1
ATOM 733 C CA . ILE A 1 91 ? 7.167 7.964 11.825 1.00 82.06 91 ILE A CA 1
ATOM 734 C C . ILE A 1 91 ? 5.862 7.363 12.358 1.00 82.06 91 ILE A C 1
ATOM 736 O O . ILE A 1 91 ? 4.973 8.094 12.791 1.00 82.06 91 ILE A O 1
ATOM 740 N N . SER A 1 92 ? 5.696 6.046 12.276 1.00 74.19 92 SER A N 1
ATOM 741 C CA . SER A 1 92 ? 4.488 5.349 12.731 1.00 74.19 92 SER A CA 1
ATOM 742 C C . SER A 1 92 ? 4.856 4.079 13.497 1.00 74.19 92 SER A C 1
ATOM 744 O O . SER A 1 92 ? 4.562 2.985 13.026 1.00 74.19 92 SER A O 1
ATOM 746 N N . PRO A 1 93 ? 5.523 4.205 14.662 1.00 74.75 93 PRO A N 1
ATOM 747 C CA . PRO A 1 93 ? 5.984 3.047 15.431 1.00 74.75 93 PRO A CA 1
ATOM 748 C C . PRO A 1 93 ? 4.826 2.178 15.943 1.00 74.75 93 PRO A C 1
ATOM 750 O O . PRO A 1 93 ? 4.980 0.966 16.063 1.00 74.75 93 PRO A O 1
ATOM 753 N N . ASP A 1 94 ? 3.666 2.788 16.195 1.00 84.12 94 ASP A N 1
ATOM 754 C CA . ASP A 1 94 ? 2.501 2.117 16.782 1.00 84.12 94 ASP A CA 1
ATOM 755 C C . 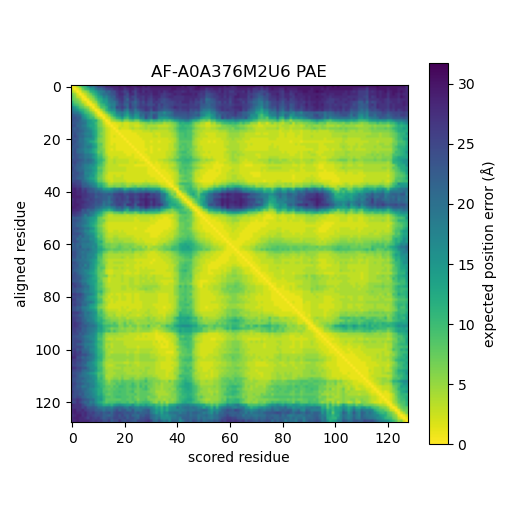ASP A 1 94 ? 1.566 1.485 15.736 1.00 84.12 94 ASP A C 1
ATOM 757 O O . ASP A 1 94 ? 0.639 0.755 16.088 1.00 84.12 94 ASP A O 1
ATOM 761 N N . ILE A 1 95 ? 1.795 1.752 14.445 1.00 87.81 95 ILE A N 1
ATOM 762 C CA . ILE A 1 95 ? 0.993 1.209 13.345 1.00 87.81 95 ILE A CA 1
ATOM 763 C C . ILE A 1 95 ? 1.828 0.142 12.630 1.00 87.81 95 ILE A C 1
ATOM 765 O O . ILE A 1 95 ? 2.935 0.437 12.183 1.00 87.81 95 ILE A O 1
ATOM 769 N N . PRO A 1 96 ? 1.327 -1.094 12.458 1.00 88.94 96 PRO A N 1
ATOM 770 C CA . PRO A 1 96 ? 2.018 -2.107 11.673 1.00 88.94 96 PRO A CA 1
ATOM 771 C C . PRO A 1 96 ? 2.301 -1.624 10.243 1.00 88.94 96 PRO A C 1
ATOM 773 O O . PRO A 1 96 ? 1.389 -1.227 9.518 1.00 88.94 96 PRO A O 1
ATOM 776 N N . VAL A 1 97 ? 3.569 -1.696 9.827 1.00 88.94 97 VAL A N 1
ATOM 777 C CA . VAL A 1 97 ? 4.011 -1.368 8.464 1.00 88.94 97 VAL A CA 1
ATOM 778 C C . VAL A 1 97 ? 4.620 -2.607 7.821 1.00 88.94 97 VAL A C 1
ATOM 780 O O . VAL A 1 97 ? 5.650 -3.119 8.265 1.00 88.94 97 VAL A O 1
ATOM 783 N N . ARG A 1 98 ? 4.016 -3.071 6.729 1.00 87.50 98 ARG A N 1
ATOM 784 C CA . ARG A 1 98 ? 4.466 -4.237 5.962 1.00 87.50 98 ARG A CA 1
ATOM 785 C C . ARG A 1 98 ? 4.954 -3.792 4.597 1.00 87.50 98 ARG A C 1
ATOM 787 O O . ARG A 1 98 ? 4.334 -2.953 3.960 1.00 87.50 98 ARG A O 1
ATOM 794 N N . ALA A 1 99 ? 6.065 -4.366 4.155 1.00 86.25 99 ALA A N 1
ATOM 795 C CA . ALA A 1 99 ? 6.583 -4.154 2.813 1.00 86.25 99 ALA A CA 1
ATOM 796 C C . ALA A 1 99 ? 6.478 -5.478 2.048 1.00 86.25 99 ALA A C 1
ATOM 798 O O . ALA A 1 99 ? 6.909 -6.514 2.566 1.00 86.25 99 ALA A O 1
ATOM 799 N N . VAL A 1 100 ? 5.849 -5.451 0.874 1.00 85.69 100 VAL A N 1
ATOM 800 C CA . VAL A 1 100 ? 5.543 -6.647 0.080 1.00 85.69 100 VAL A CA 1
ATOM 801 C C . VAL A 1 100 ? 5.971 -6.469 -1.371 1.00 85.69 100 VAL A C 1
ATOM 803 O O . VAL A 1 100 ? 5.818 -5.394 -1.952 1.00 85.69 100 VAL A O 1
ATOM 806 N N . THR A 1 101 ? 6.444 -7.552 -1.974 1.00 83.31 101 THR A N 1
ATOM 807 C CA . THR A 1 101 ? 6.683 -7.622 -3.416 1.00 83.31 101 THR A CA 1
ATOM 808 C C . THR A 1 101 ? 5.496 -8.269 -4.095 1.00 83.31 101 THR A C 1
ATOM 810 O O . THR A 1 101 ? 5.053 -9.347 -3.695 1.00 83.31 101 THR A O 1
ATOM 813 N N . LEU A 1 102 ? 5.008 -7.635 -5.152 1.00 82.25 102 LEU A N 1
ATOM 814 C CA . LEU A 1 102 ? 3.996 -8.195 -6.027 1.00 82.25 102 LEU A CA 1
ATOM 815 C C . LEU A 1 102 ? 4.644 -8.648 -7.333 1.00 82.25 102 LEU A C 1
ATOM 817 O O . LEU A 1 102 ? 5.512 -7.981 -7.898 1.00 82.25 102 LEU A O 1
ATOM 821 N N . THR A 1 103 ? 4.181 -9.785 -7.842 1.00 80.44 103 THR A N 1
ATOM 822 C CA . THR A 1 103 ? 4.455 -10.161 -9.233 1.00 80.44 103 THR A CA 1
ATOM 823 C C . THR A 1 103 ? 3.844 -9.120 -10.183 1.00 80.44 103 THR A C 1
ATOM 825 O O . THR A 1 103 ? 2.876 -8.452 -9.803 1.00 80.44 103 THR A O 1
ATOM 828 N N . PRO A 1 104 ? 4.328 -8.999 -11.432 1.00 77.69 104 PRO A N 1
ATOM 829 C CA . PRO A 1 104 ? 3.785 -8.029 -12.385 1.00 77.69 104 PRO A CA 1
ATOM 830 C C . PRO A 1 104 ? 2.265 -8.151 -12.568 1.00 77.69 104 PRO A C 1
ATOM 832 O O . PRO A 1 104 ? 1.563 -7.147 -12.527 1.00 77.69 104 PRO A O 1
ATOM 835 N N . ALA A 1 105 ? 1.740 -9.379 -12.643 1.00 80.25 105 ALA A N 1
ATOM 836 C CA . ALA A 1 105 ? 0.302 -9.629 -12.759 1.00 80.25 105 ALA A CA 1
ATOM 837 C C . ALA A 1 105 ? -0.490 -9.147 -11.527 1.00 80.25 105 ALA A C 1
ATOM 839 O O . ALA A 1 105 ? -1.580 -8.595 -11.654 1.00 80.25 105 ALA A O 1
ATOM 840 N N . GLN A 1 106 ? 0.052 -9.328 -10.319 1.00 83.75 106 GLN A N 1
ATOM 841 C CA . GLN A 1 106 ? -0.587 -8.853 -9.087 1.00 83.75 106 GLN A CA 1
ATOM 842 C C . GLN A 1 106 ? -0.555 -7.325 -8.982 1.00 83.75 106 GLN A C 1
ATOM 844 O O . GLN A 1 106 ? -1.552 -6.720 -8.587 1.00 83.75 106 GLN A O 1
ATOM 849 N N . ALA A 1 107 ? 0.563 -6.699 -9.354 1.00 81.00 107 ALA A N 1
ATOM 850 C CA . ALA A 1 107 ? 0.675 -5.246 -9.404 1.00 81.00 107 ALA A CA 1
ATOM 851 C C . ALA A 1 107 ? -0.307 -4.656 -10.431 1.00 81.00 107 ALA A C 1
ATOM 853 O O . ALA A 1 107 ? -1.041 -3.724 -10.113 1.00 81.00 107 ALA A O 1
ATOM 854 N N . GLU A 1 108 ? -0.402 -5.246 -11.626 1.00 80.25 108 GLU A N 1
ATOM 855 C CA . GLU A 1 108 ? -1.366 -4.850 -12.659 1.00 80.25 108 GLU A CA 1
ATOM 856 C C . GLU A 1 108 ? -2.814 -4.955 -12.165 1.00 80.25 108 GLU A C 1
ATOM 858 O O . GLU A 1 108 ? -3.631 -4.067 -12.412 1.00 80.25 108 GLU A O 1
ATOM 863 N N . TYR A 1 109 ? -3.149 -6.009 -11.419 1.00 83.06 109 TYR A N 1
ATOM 864 C CA . TYR A 1 109 ? -4.479 -6.159 -10.832 1.00 83.06 109 TYR A CA 1
ATOM 865 C C . TYR A 1 109 ? -4.804 -5.044 -9.834 1.00 83.06 109 TYR A C 1
ATOM 867 O O . TYR A 1 109 ? -5.907 -4.505 -9.897 1.00 83.06 109 TYR A O 1
ATOM 875 N N . LEU A 1 110 ? -3.859 -4.629 -8.982 1.00 80.62 110 LEU A N 1
ATOM 876 C CA . LEU A 1 110 ? -4.060 -3.451 -8.127 1.00 80.62 110 LEU A CA 1
ATOM 877 C C . LEU A 1 110 ? -4.229 -2.168 -8.937 1.00 80.62 110 LEU A C 1
ATOM 879 O O . LEU A 1 110 ? -5.147 -1.396 -8.670 1.00 80.62 110 LEU A O 1
ATOM 883 N N . ILE A 1 111 ? -3.368 -1.954 -9.933 1.00 79.19 111 ILE A N 1
ATOM 884 C CA . ILE A 1 111 ? -3.384 -0.750 -10.774 1.00 79.19 111 ILE A CA 1
ATOM 885 C C . ILE A 1 111 ? -4.714 -0.623 -11.528 1.00 79.19 111 ILE A C 1
ATOM 887 O O . ILE A 1 111 ? -5.261 0.469 -11.648 1.00 79.19 111 ILE A O 1
ATOM 891 N N . THR A 1 112 ? -5.264 -1.744 -11.993 1.00 80.56 112 THR A N 1
ATOM 892 C CA . THR A 1 112 ? -6.538 -1.801 -12.726 1.00 80.56 112 THR A CA 1
ATOM 893 C C . THR A 1 112 ? -7.771 -1.868 -11.818 1.00 80.56 112 THR A C 1
ATOM 895 O O . THR A 1 112 ? -8.888 -2.005 -12.315 1.00 80.56 112 THR A O 1
ATOM 898 N N . GLY A 1 113 ? -7.601 -1.762 -10.494 1.00 76.19 113 GLY A N 1
ATOM 899 C CA . GLY A 1 113 ? -8.703 -1.747 -9.529 1.00 76.19 113 GLY A CA 1
ATOM 900 C C . GLY A 1 113 ? -9.378 -3.105 -9.315 1.00 76.19 113 GLY A C 1
ATOM 901 O O . GLY A 1 113 ? -10.503 -3.162 -8.815 1.00 76.19 113 GLY A O 1
ATOM 902 N N . LYS A 1 114 ? -8.723 -4.210 -9.686 1.00 81.00 114 LYS A N 1
ATOM 903 C CA . LYS A 1 114 ? -9.228 -5.558 -9.409 1.00 81.00 114 LYS A CA 1
ATOM 904 C C . LYS A 1 114 ? -9.061 -5.900 -7.931 1.00 81.00 114 LYS A C 1
ATOM 906 O O . LYS A 1 114 ? -8.085 -5.536 -7.278 1.00 81.00 114 LYS A O 1
ATOM 911 N N . ILE A 1 115 ? -10.016 -6.668 -7.414 1.00 79.25 115 ILE A N 1
ATOM 912 C CA . ILE A 1 115 ? -9.991 -7.156 -6.035 1.00 79.25 115 ILE A CA 1
ATOM 913 C C . ILE A 1 115 ? -8.943 -8.264 -5.918 1.00 79.25 115 ILE A C 1
ATOM 915 O O . ILE A 1 115 ? -8.972 -9.240 -6.669 1.00 79.25 115 ILE A O 1
ATOM 919 N N . LEU A 1 116 ? -8.043 -8.129 -4.944 1.00 78.12 116 LEU A N 1
ATOM 920 C CA . LEU A 1 116 ? -7.033 -9.133 -4.627 1.00 78.12 116 LEU A CA 1
ATOM 921 C C . LEU A 1 116 ? -7.309 -9.803 -3.275 1.00 78.12 116 LEU A C 1
ATOM 923 O O . LEU A 1 116 ? -7.647 -9.114 -2.308 1.00 78.12 116 LEU A O 1
ATOM 927 N N . PRO A 1 117 ? -7.102 -11.127 -3.157 1.00 80.69 117 PRO A N 1
ATOM 928 C CA . PRO A 1 117 ? -7.125 -11.802 -1.868 1.00 80.69 117 PRO A CA 1
ATOM 929 C C . PRO A 1 117 ? -6.065 -11.234 -0.920 1.00 80.69 117 PRO A C 1
ATOM 931 O O . PRO A 1 117 ? -4.896 -11.092 -1.280 1.00 80.69 117 PRO A O 1
ATOM 934 N N . THR A 1 118 ? -6.442 -11.008 0.339 1.00 76.44 118 THR A N 1
ATOM 935 C CA . THR A 1 118 ? -5.529 -10.502 1.381 1.00 76.44 118 THR A CA 1
ATOM 936 C C . THR A 1 118 ? -4.322 -11.413 1.627 1.00 76.44 118 THR A C 1
ATOM 938 O O . THR A 1 118 ? -3.277 -10.944 2.074 1.00 76.44 118 THR A O 1
ATOM 941 N N . ALA A 1 119 ? -4.436 -12.707 1.305 1.00 78.31 119 ALA A N 1
ATOM 942 C CA . ALA A 1 119 ? -3.348 -13.679 1.389 1.00 78.31 119 ALA A CA 1
ATOM 943 C C . ALA A 1 119 ? -2.118 -13.283 0.553 1.00 78.31 119 ALA A C 1
ATOM 945 O O . ALA A 1 119 ? -0.997 -13.583 0.959 1.00 78.31 119 ALA A O 1
ATOM 946 N N . LEU A 1 120 ? -2.310 -12.554 -0.553 1.00 75.94 120 LEU A N 1
ATOM 947 C CA . LEU A 1 120 ? -1.216 -12.104 -1.421 1.00 75.94 120 LEU A CA 1
ATOM 948 C C . LEU A 1 120 ? -0.310 -11.062 -0.752 1.00 75.94 120 LEU A C 1
ATOM 950 O O . LEU A 1 120 ? 0.839 -10.906 -1.141 1.00 75.94 120 LEU A O 1
ATOM 954 N N . PHE A 1 121 ? -0.794 -10.397 0.298 1.00 75.69 121 PHE A N 1
ATOM 955 C CA . PHE A 1 121 ? -0.049 -9.376 1.035 1.00 75.69 121 PHE A CA 1
ATOM 956 C C . PHE A 1 121 ? 0.643 -9.924 2.287 1.00 75.69 121 PHE A C 1
ATOM 958 O O . PHE A 1 121 ? 1.071 -9.146 3.134 1.00 75.69 121 PHE A O 1
ATOM 965 N N . ARG A 1 122 ? 0.705 -11.248 2.477 1.00 67.56 122 ARG A N 1
ATOM 966 C CA . ARG A 1 122 ? 1.337 -11.865 3.660 1.00 67.56 122 ARG A CA 1
ATOM 967 C C . ARG A 1 122 ? 2.827 -12.154 3.483 1.00 67.56 122 ARG A C 1
ATOM 969 O O . ARG A 1 122 ? 3.489 -12.450 4.471 1.00 67.56 122 ARG A O 1
ATOM 976 N N . VAL A 1 123 ? 3.344 -12.070 2.259 1.00 59.62 123 VAL A N 1
ATOM 977 C CA . VAL A 1 123 ? 4.759 -12.318 1.968 1.00 59.62 123 VAL A CA 1
ATOM 978 C C . VAL A 1 123 ? 5.557 -11.077 2.355 1.00 59.62 123 VAL A C 1
ATOM 980 O O . VAL A 1 123 ? 5.538 -10.068 1.654 1.00 59.62 123 VAL A O 1
ATOM 983 N N . THR A 1 124 ? 6.210 -11.130 3.511 1.00 54.72 124 THR A N 1
ATOM 984 C CA . THR A 1 124 ? 7.122 -10.079 3.964 1.00 54.72 124 THR A CA 1
ATOM 985 C C . THR A 1 124 ? 8.382 -10.079 3.111 1.00 54.72 124 THR A C 1
ATOM 987 O O . THR A 1 124 ? 9.016 -11.121 2.954 1.00 54.72 124 THR A O 1
ATOM 990 N N . LEU A 1 125 ? 8.774 -8.906 2.617 1.00 51.72 125 LEU A N 1
ATOM 991 C CA . LEU A 1 125 ? 10.144 -8.667 2.175 1.00 51.72 125 LEU A CA 1
ATOM 992 C C . LEU A 1 125 ? 11.119 -8.964 3.322 1.00 51.72 125 LEU A C 1
ATOM 994 O O . LEU A 1 125 ? 10.900 -8.515 4.454 1.00 51.72 125 LEU A O 1
ATOM 998 N N . SER A 1 126 ? 12.204 -9.681 3.017 1.00 41.66 126 SER A N 1
ATOM 999 C CA . SER A 1 126 ? 13.422 -9.643 3.834 1.00 41.66 126 SER A CA 1
ATOM 1000 C C . SER A 1 126 ? 13.860 -8.185 4.024 1.00 41.66 126 SER A C 1
ATOM 1002 O O . SER A 1 126 ? 13.544 -7.351 3.172 1.00 41.66 126 SER A O 1
ATOM 1004 N N . PRO A 1 127 ? 14.514 -7.839 5.148 1.00 44.91 127 PRO A N 1
ATOM 1005 C CA . PRO A 1 127 ? 14.905 -6.460 5.411 1.00 44.91 127 PRO A CA 1
ATOM 1006 C C . PRO A 1 127 ? 15.726 -5.904 4.243 1.00 44.91 127 PRO A C 1
ATOM 1008 O O . PRO A 1 127 ? 16.538 -6.623 3.660 1.00 44.91 127 PRO A O 1
ATOM 1011 N N . TRP A 1 128 ? 15.432 -4.645 3.915 1.00 49.78 128 TRP A N 1
ATOM 1012 C CA . TRP A 1 128 ? 16.220 -3.806 3.018 1.00 49.78 128 TRP A CA 1
ATOM 1013 C C . TRP A 1 128 ? 17.652 -3.677 3.532 1.00 49.78 128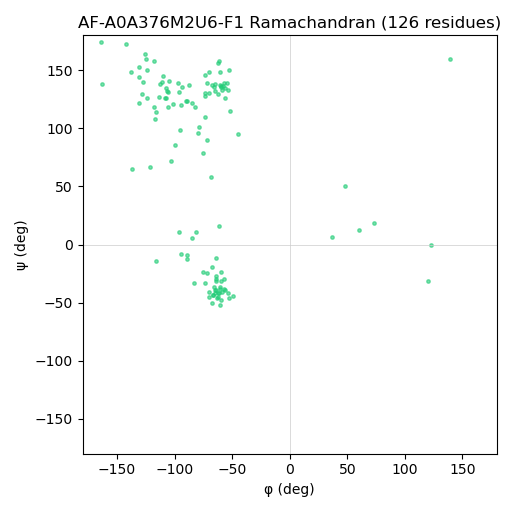 TRP A C 1
ATOM 1015 O O . TRP A 1 128 ? 17.801 -3.525 4.770 1.00 49.78 128 TRP A O 1
#

Sequence (128 aa):
MNGSVRYPLCRPGDWPVTQEAFCRIISSGENVDIILWHGFPFAGTHSGEYCGVLLRQKKEINNTIIYPVLSLYPVRMDMEKEGWFQMVRKISPDIPVRAVTLTPAQAEYLITGKILPTALFRVTLSPW